Protein AF-A0A4Y7U342-F1 (afdb_monomer_lite)

Sequence (106 aa):
KFHNITPAAGEESGKRTPKSQFYIKITPGVSIVSASMKNTAASQFTVDLDKKVIFRIGAEAEYILPYNKNKWSVFVNPAYQKYEDEKDYSVYSGFISNPQTPYHVK

Organism: NCBI:txid2133765

Radius of gyration: 31.65 Å; chains: 1; bounding box: 58×41×102 Å

Foldseek 3Di:
DDDDDDPPDPPPPPPPQQDKDKDKDKDKDKDWDWDWDADPVCRVDIDTFDTDIWIKIKMKMKIQDSPPNSPDIDMDIDMDIDDDGDDWDDDDDPDDDDDDDGDDDD

pLDDT: mean 73.46, std 17.93, range [35.12, 95.69]

Secondary structure (DSSP, 8-state):
-----------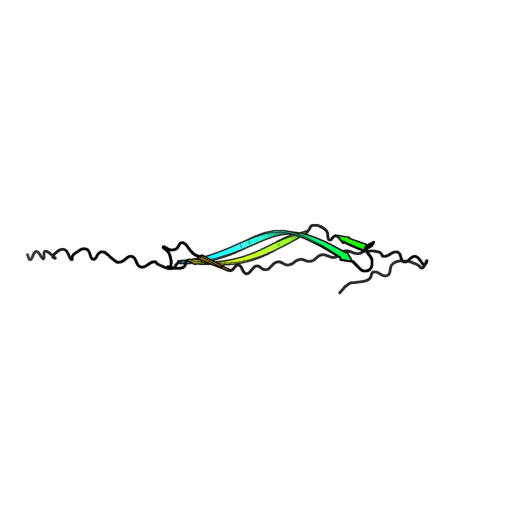-----PPPPEEEEEEEEEEEEE--EEE-SSSTT-EEEPPPEEEEEEEEEEEEE-SSTTTT-EEEE--EEE------------SS---S-------

Structure (mmCIF, N/CA/C/O backbone):
data_AF-A0A4Y7U342-F1
#
_entry.id   AF-A0A4Y7U342-F1
#
loop_
_atom_site.group_PDB
_atom_site.id
_atom_site.type_symbol
_atom_site.label_atom_id
_atom_site.label_alt_id
_atom_site.label_comp_id
_atom_site.label_asym_id
_atom_site.label_entity_id
_atom_site.label_seq_id
_atom_site.pdbx_PDB_ins_code
_atom_site.Cartn_x
_atom_site.Cartn_y
_atom_site.Cartn_z
_atom_site.occupancy
_atom_site.B_iso_or_equiv
_atom_site.auth_seq_id
_atom_site.auth_comp_id
_atom_site.auth_asym_id
_atom_site.auth_atom_id
_atom_site.pdbx_PDB_model_num
ATOM 1 N N . LYS A 1 1 ? -26.651 -23.977 59.421 1.00 46.12 1 LYS A N 1
ATOM 2 C CA . LYS A 1 1 ? -27.101 -23.827 58.015 1.00 46.12 1 LYS A CA 1
ATOM 3 C C . LYS A 1 1 ? -27.588 -22.397 57.847 1.00 46.12 1 LYS A C 1
ATOM 5 O O . LYS A 1 1 ? -28.628 -22.080 58.401 1.00 46.12 1 LYS A O 1
ATOM 10 N N . PHE A 1 2 ? -26.826 -21.546 57.167 1.00 41.34 2 PHE A N 1
ATOM 11 C CA . PHE A 1 2 ? -27.254 -20.185 56.842 1.00 41.34 2 PHE A CA 1
ATOM 12 C C . PHE A 1 2 ? -27.472 -20.120 55.333 1.00 41.34 2 PHE A C 1
ATOM 14 O O . PHE A 1 2 ? -26.550 -20.382 54.565 1.00 41.34 2 PHE A O 1
ATOM 21 N N . HIS A 1 3 ? -28.713 -19.869 54.924 1.00 47.47 3 HIS A N 1
ATOM 22 C CA . HIS A 1 3 ? -29.073 -19.630 53.533 1.00 47.47 3 HIS A CA 1
ATOM 23 C C . HIS A 1 3 ? -28.902 -18.132 53.269 1.00 47.47 3 HIS A C 1
ATOM 25 O O . HIS A 1 3 ? -29.743 -17.339 53.684 1.00 47.47 3 HIS A O 1
ATOM 31 N N . ASN A 1 4 ? -27.807 -17.741 52.613 1.00 41.62 4 ASN A N 1
ATOM 32 C CA . ASN A 1 4 ? -27.670 -16.383 52.097 1.00 41.62 4 ASN A CA 1
ATOM 33 C C . ASN A 1 4 ? -28.399 -16.298 50.757 1.00 41.62 4 ASN A C 1
ATOM 35 O O . ASN A 1 4 ? -27.914 -16.780 49.735 1.00 41.62 4 ASN A O 1
ATOM 39 N N . ILE A 1 5 ? -29.580 -15.692 50.792 1.00 58.34 5 ILE A N 1
ATOM 40 C CA . ILE A 1 5 ? -30.308 -15.241 49.610 1.00 58.34 5 ILE A CA 1
ATOM 41 C C . ILE A 1 5 ? -29.727 -13.873 49.249 1.00 58.34 5 ILE A C 1
ATOM 43 O O . ILE A 1 5 ? -29.940 -12.895 49.963 1.00 58.34 5 ILE A O 1
ATOM 47 N N . THR A 1 6 ? -28.939 -13.814 48.178 1.00 59.31 6 THR A N 1
ATOM 48 C CA . THR A 1 6 ? -28.456 -12.549 47.618 1.00 59.31 6 THR A CA 1
ATOM 49 C C . THR A 1 6 ? -29.619 -11.876 46.886 1.00 59.31 6 THR A C 1
ATOM 51 O O . THR A 1 6 ? -30.203 -12.506 46.001 1.00 59.31 6 THR A O 1
ATOM 54 N N . PRO A 1 7 ? -29.997 -10.632 47.233 1.00 45.62 7 PRO A N 1
ATOM 55 C CA . PRO A 1 7 ? -31.042 -9.923 46.511 1.00 45.62 7 PRO A CA 1
ATOM 56 C C . PRO A 1 7 ? -30.566 -9.672 45.080 1.00 45.62 7 PRO A C 1
ATOM 58 O O . PRO A 1 7 ? -29.412 -9.301 44.862 1.00 45.62 7 PRO A O 1
ATOM 61 N N . ALA A 1 8 ? -31.454 -9.915 44.115 1.00 55.22 8 ALA A N 1
ATOM 62 C CA . ALA A 1 8 ? -31.224 -9.626 42.710 1.00 55.22 8 ALA A CA 1
ATOM 63 C C . ALA A 1 8 ? -30.807 -8.156 42.571 1.00 55.22 8 ALA A C 1
ATOM 65 O O . ALA A 1 8 ? -31.625 -7.247 42.728 1.00 55.22 8 ALA A O 1
ATOM 66 N N . ALA A 1 9 ? -29.511 -7.939 42.338 1.00 48.69 9 ALA A N 1
ATOM 67 C CA . ALA A 1 9 ? -28.993 -6.661 41.897 1.00 48.69 9 ALA A CA 1
ATOM 68 C C . ALA A 1 9 ? -29.742 -6.327 40.608 1.00 48.69 9 ALA A C 1
ATOM 70 O O . ALA A 1 9 ? -29.725 -7.118 39.663 1.00 48.69 9 ALA A O 1
ATOM 71 N N . GLY A 1 10 ? -30.475 -5.213 40.639 1.00 49.06 10 GLY A N 1
ATOM 72 C CA . GLY A 1 10 ? -31.250 -4.733 39.510 1.00 49.06 10 GLY A CA 1
ATOM 73 C C . GLY A 1 10 ? -30.397 -4.760 38.253 1.00 49.06 10 GLY A C 1
ATOM 74 O O . GLY A 1 10 ? -29.217 -4.415 38.291 1.00 49.06 10 GLY A O 1
ATOM 75 N N . GLU A 1 11 ? -30.996 -5.224 37.163 1.00 55.19 11 GLU A N 1
ATOM 76 C CA . GLU A 1 11 ? -30.394 -5.189 35.844 1.00 55.19 11 GLU A CA 1
ATOM 77 C C . GLU A 1 11 ? -30.016 -3.737 35.534 1.00 55.19 11 GLU A C 1
ATOM 79 O O . GLU A 1 11 ? -30.841 -2.923 35.110 1.00 55.19 11 GLU A O 1
ATOM 84 N N . GLU A 1 12 ? -28.756 -3.383 35.785 1.00 54.56 12 GLU A N 1
ATOM 85 C CA . GLU A 1 12 ? -28.159 -2.200 35.202 1.00 54.56 12 GLU A CA 1
ATOM 86 C C . GLU A 1 12 ? -28.237 -2.415 33.693 1.00 54.56 12 GLU A C 1
ATOM 88 O O . GLU A 1 12 ? -27.493 -3.209 33.115 1.00 54.56 12 GLU A O 1
ATOM 93 N N . SER A 1 13 ? -29.204 -1.750 33.057 1.00 52.34 13 SER A N 1
ATOM 94 C CA . SER A 1 13 ? -29.307 -1.642 31.608 1.00 52.34 13 SER A CA 1
ATOM 95 C C . SER A 1 13 ? -28.023 -0.983 31.113 1.00 52.34 13 SER A C 1
ATOM 97 O O . SER A 1 13 ? -27.891 0.243 31.064 1.00 52.34 13 SER A O 1
ATOM 99 N N . GLY A 1 14 ? -27.020 -1.822 30.850 1.00 52.81 14 GLY A N 1
ATOM 100 C CA . GLY A 1 14 ? -25.688 -1.408 30.463 1.00 52.81 14 GLY A CA 1
ATOM 101 C C . GLY A 1 14 ? -25.794 -0.574 29.201 1.00 52.81 14 GLY A C 1
ATOM 102 O O . GLY A 1 14 ? -26.124 -1.087 28.128 1.00 52.81 14 GLY A O 1
ATOM 10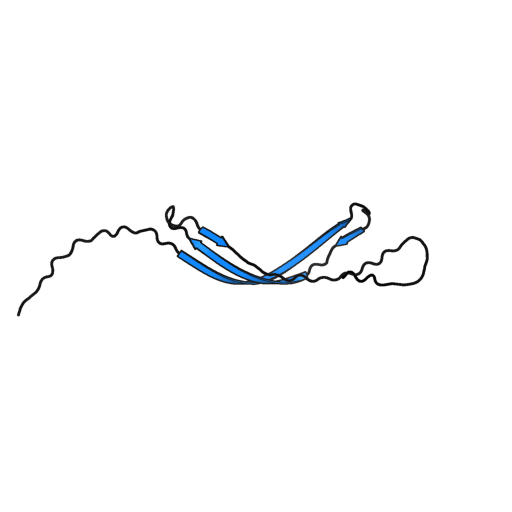3 N N . LYS A 1 15 ? -25.518 0.727 29.325 1.00 50.62 15 LYS A N 1
ATOM 104 C CA . LYS A 1 15 ? -25.338 1.619 28.181 1.00 50.62 15 LYS A CA 1
ATOM 105 C C . LYS A 1 15 ? -24.292 0.983 27.268 1.00 50.62 15 LYS A C 1
ATOM 107 O O . LYS A 1 15 ? -23.104 1.000 27.574 1.00 50.62 15 LYS A O 1
ATOM 112 N N . ARG A 1 16 ? -24.737 0.403 26.150 1.00 64.38 16 ARG A N 1
ATOM 113 C CA . ARG A 1 16 ? -23.862 -0.128 25.101 1.00 64.38 16 ARG A CA 1
ATOM 114 C C . ARG A 1 16 ? -23.118 1.048 24.482 1.00 64.38 16 ARG A C 1
ATOM 116 O O . ARG A 1 16 ? -23.644 1.722 23.598 1.00 64.38 16 ARG A O 1
ATOM 123 N N . THR A 1 17 ? -21.925 1.337 24.985 1.00 70.56 17 THR A N 1
ATOM 124 C CA . THR A 1 17 ? -21.038 2.311 24.361 1.00 70.56 17 THR A CA 1
ATOM 125 C C . THR A 1 17 ? -20.611 1.762 22.998 1.00 70.56 17 THR A C 1
ATOM 127 O O . THR A 1 17 ? -20.269 0.579 22.889 1.00 70.56 17 THR A O 1
ATOM 130 N N . PRO A 1 18 ? -20.684 2.568 21.924 1.00 69.75 18 PRO A N 1
ATOM 131 C CA . PRO A 1 18 ? -20.222 2.127 20.617 1.00 69.75 18 PRO A CA 1
ATOM 132 C C . PRO A 1 18 ? -18.726 1.809 20.709 1.00 69.75 18 PRO A C 1
ATOM 134 O O . PRO A 1 18 ? -17.909 2.667 21.039 1.00 69.75 18 PRO A O 1
ATOM 137 N N . LYS A 1 19 ? -18.380 0.539 20.481 1.00 80.81 19 LYS A N 1
ATOM 138 C CA . LYS A 1 19 ? -17.006 0.041 20.551 1.00 80.81 19 LYS A CA 1
ATOM 139 C C . LYS A 1 19 ? -16.338 0.231 19.192 1.00 80.81 19 LYS A C 1
ATOM 141 O O . LYS A 1 19 ? -16.864 -0.231 18.180 1.00 80.81 19 LYS A O 1
ATOM 146 N N . SER A 1 20 ? -15.187 0.894 19.195 1.00 82.81 20 SER A N 1
ATOM 147 C CA . SER A 1 20 ? -14.297 0.995 18.036 1.00 82.81 20 SER A CA 1
ATOM 148 C C . SER A 1 20 ? -13.654 -0.366 17.735 1.00 82.81 20 SER A C 1
ATOM 150 O O . SER A 1 20 ? -13.420 -1.168 18.646 1.00 82.81 20 SER A O 1
ATOM 152 N N . GLN A 1 21 ? -13.421 -0.649 16.453 1.00 90.44 21 GLN A N 1
ATOM 153 C CA . GLN A 1 21 ? -12.791 -1.884 15.982 1.00 90.44 21 GLN A CA 1
ATOM 154 C C . GLN A 1 21 ? -11.670 -1.548 15.002 1.00 90.44 21 GLN A C 1
ATOM 156 O O . GLN A 1 21 ? -11.769 -0.583 14.245 1.00 90.44 21 GLN A O 1
ATOM 161 N N . PHE A 1 22 ? -10.609 -2.349 15.025 1.00 92.62 22 PHE A N 1
ATOM 162 C CA . PHE A 1 22 ? -9.443 -2.168 14.176 1.00 92.62 22 PHE A CA 1
ATOM 163 C C . PHE A 1 22 ? -9.053 -3.498 13.538 1.00 92.62 22 PHE A C 1
ATOM 165 O O . PHE A 1 22 ? -8.953 -4.513 14.231 1.00 92.62 22 PHE A O 1
ATOM 172 N N . TYR A 1 23 ? -8.837 -3.476 12.228 1.00 94.62 23 TYR A N 1
ATOM 173 C CA . TYR A 1 23 ? -8.518 -4.641 11.415 1.00 94.62 23 TYR A CA 1
ATOM 174 C C . TYR A 1 23 ? -7.243 -4.385 10.622 1.00 94.62 23 TYR A C 1
ATOM 176 O O . TYR A 1 23 ? -7.076 -3.320 10.036 1.00 94.62 23 TYR A O 1
ATOM 184 N N . ILE A 1 24 ? -6.355 -5.377 10.578 1.00 94.56 24 ILE A N 1
ATOM 185 C CA . ILE A 1 24 ? -5.175 -5.369 9.710 1.00 94.56 24 ILE A CA 1
ATOM 186 C C . ILE A 1 24 ? -5.188 -6.640 8.871 1.00 94.56 24 ILE A C 1
ATOM 188 O O . ILE A 1 24 ? -5.422 -7.730 9.395 1.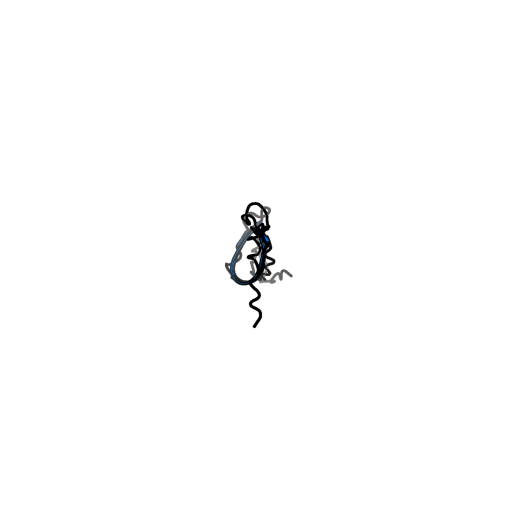00 94.56 24 ILE A O 1
ATOM 192 N N . LYS A 1 25 ? -4.881 -6.511 7.580 1.00 95.31 25 LYS A N 1
ATOM 193 C CA . LYS A 1 25 ? -4.635 -7.647 6.686 1.00 95.31 25 LYS A CA 1
ATOM 194 C C . LYS A 1 25 ? -3.465 -7.371 5.751 1.00 95.31 25 LYS A C 1
ATOM 196 O O . LYS A 1 25 ? -3.252 -6.245 5.310 1.00 95.31 25 LYS A O 1
ATOM 201 N N . ILE A 1 26 ? -2.729 -8.422 5.410 1.00 94.56 26 ILE A N 1
ATOM 202 C CA . ILE A 1 26 ? -1.694 -8.384 4.374 1.00 94.56 26 ILE A CA 1
ATOM 203 C C . ILE A 1 26 ? -2.326 -8.867 3.068 1.00 94.56 26 ILE A C 1
ATOM 205 O O . ILE A 1 26 ? -3.061 -9.853 3.058 1.00 94.56 26 ILE A O 1
ATOM 209 N N . THR A 1 27 ? -2.061 -8.165 1.970 1.00 93.75 27 THR A N 1
ATOM 210 C CA . THR A 1 27 ? -2.617 -8.453 0.643 1.00 93.75 27 THR A CA 1
ATOM 211 C C . THR A 1 27 ? -1.497 -8.688 -0.373 1.00 93.75 27 THR A C 1
ATOM 213 O O . THR A 1 27 ? -0.999 -7.732 -0.975 1.00 93.75 27 THR A O 1
ATOM 216 N N . PRO A 1 28 ? -1.078 -9.947 -0.595 1.00 92.81 28 PRO A N 1
ATOM 217 C CA . PRO A 1 28 ? -0.305 -10.294 -1.781 1.00 92.81 28 PRO A CA 1
ATOM 218 C C . PRO A 1 28 ? -1.206 -10.232 -3.022 1.00 92.81 28 PRO A C 1
ATOM 220 O O . PRO A 1 28 ? -2.404 -10.512 -2.948 1.00 92.81 28 PRO A O 1
ATOM 223 N N . GLY A 1 29 ? -0.648 -9.879 -4.177 1.00 90.56 29 GLY A N 1
ATOM 224 C CA . GLY A 1 29 ? -1.408 -9.860 -5.421 1.00 90.56 29 GLY A CA 1
ATOM 225 C C . GLY A 1 29 ? -0.546 -9.789 -6.673 1.00 90.56 29 GLY A C 1
ATOM 226 O O . GLY A 1 29 ? 0.668 -9.594 -6.617 1.00 90.56 29 GLY A O 1
ATOM 227 N N . VAL A 1 30 ? -1.216 -9.914 -7.814 1.00 92.25 30 VAL A N 1
ATOM 228 C CA . VAL A 1 30 ? -0.644 -9.725 -9.149 1.00 92.25 30 VAL A CA 1
ATOM 229 C C . VAL A 1 30 ? -1.444 -8.654 -9.886 1.00 92.25 30 VAL A C 1
ATOM 231 O O . VAL A 1 30 ? -2.668 -8.607 -9.773 1.00 92.25 30 VAL A O 1
ATOM 234 N N . SER A 1 31 ? -0.757 -7.783 -10.618 1.00 88.94 31 SER A N 1
ATOM 235 C CA . SER A 1 31 ? -1.360 -6.719 -11.427 1.00 88.94 31 SER A CA 1
ATOM 236 C C . SER A 1 31 ? -0.894 -6.845 -12.872 1.00 88.94 31 SER A C 1
ATOM 238 O O . SER A 1 31 ? 0.269 -7.155 -13.117 1.00 88.94 31 SER A O 1
ATOM 240 N N . ILE A 1 32 ? -1.778 -6.562 -13.828 1.00 90.19 32 ILE A N 1
ATOM 241 C CA . ILE A 1 32 ? -1.419 -6.408 -15.243 1.00 90.19 32 ILE A CA 1
ATOM 242 C C . ILE A 1 32 ? -1.307 -4.909 -15.510 1.00 90.19 32 ILE A C 1
ATOM 244 O O . ILE A 1 32 ? -2.287 -4.185 -15.336 1.00 90.19 32 ILE A O 1
ATOM 248 N N . VAL A 1 33 ? -0.121 -4.445 -15.892 1.00 88.00 33 VAL A N 1
ATOM 249 C CA . VAL A 1 33 ? 0.170 -3.024 -16.127 1.00 88.00 33 VAL A CA 1
ATOM 250 C C . VAL A 1 33 ? 0.551 -2.818 -17.589 1.00 88.00 33 VAL A C 1
ATOM 252 O O . VAL A 1 33 ? 1.241 -3.646 -18.177 1.00 88.00 33 VAL A O 1
ATOM 255 N N . SER A 1 34 ? 0.089 -1.713 -18.167 1.00 85.81 34 SER A N 1
ATOM 256 C CA . SER A 1 34 ? 0.492 -1.211 -19.484 1.00 85.81 34 SER A CA 1
ATOM 257 C C . SER A 1 34 ? 0.628 0.301 -19.422 1.00 85.81 34 SER A C 1
ATOM 259 O O . SER A 1 34 ? -0.160 0.949 -18.728 1.00 85.81 34 SER A O 1
ATOM 261 N N . ALA A 1 35 ? 1.563 0.861 -20.179 1.00 81.62 35 ALA A N 1
ATOM 262 C CA . ALA A 1 35 ? 1.776 2.299 -20.259 1.00 81.62 35 ALA A CA 1
ATOM 263 C C . ALA A 1 35 ? 1.982 2.733 -21.716 1.00 81.62 35 ALA A C 1
ATOM 265 O O . ALA A 1 35 ? 2.538 1.999 -22.521 1.00 81.62 35 ALA A O 1
ATOM 266 N N . SER A 1 36 ? 1.521 3.933 -22.058 1.00 79.56 36 SER A N 1
ATOM 267 C CA . SER A 1 36 ? 1.695 4.519 -23.390 1.00 79.56 36 SER A CA 1
ATOM 268 C C . SER A 1 36 ? 2.239 5.932 -23.242 1.00 79.56 36 SER A C 1
ATOM 270 O O . SER A 1 36 ? 1.643 6.748 -22.531 1.00 79.56 36 SER A O 1
ATOM 272 N N . MET A 1 37 ? 3.336 6.238 -23.922 1.00 75.50 37 MET A N 1
ATOM 273 C CA . MET A 1 37 ? 3.955 7.557 -23.950 1.00 75.50 37 MET A CA 1
ATOM 274 C C . MET A 1 37 ? 3.820 8.162 -25.343 1.00 75.50 37 MET A C 1
ATOM 276 O O . MET A 1 37 ? 4.254 7.594 -26.343 1.00 75.50 37 MET A O 1
ATOM 280 N N . LYS A 1 38 ? 3.226 9.354 -25.399 1.00 74.62 38 LYS A N 1
ATOM 281 C CA . LYS A 1 38 ? 3.093 10.139 -26.628 1.00 74.62 38 LYS A CA 1
ATOM 282 C C . LYS A 1 38 ? 4.053 11.315 -26.574 1.00 74.62 38 LYS A C 1
ATOM 284 O O . LYS A 1 38 ? 4.024 12.083 -25.615 1.00 74.62 38 LYS A O 1
ATOM 289 N N . ASN A 1 39 ? 4.883 11.467 -27.601 1.00 65.38 39 ASN A N 1
ATOM 290 C CA . ASN A 1 39 ? 5.745 12.631 -27.735 1.00 65.38 39 ASN A CA 1
ATOM 291 C C . ASN A 1 39 ? 5.035 13.721 -28.553 1.00 65.38 39 ASN A C 1
ATOM 293 O O . ASN A 1 39 ? 4.809 13.567 -29.750 1.00 65.38 39 ASN A O 1
ATOM 297 N N . THR A 1 40 ? 4.697 14.841 -27.913 1.00 66.88 40 THR A N 1
ATOM 298 C CA . THR A 1 40 ? 4.012 15.965 -28.574 1.00 66.88 40 THR A CA 1
ATOM 299 C C . THR A 1 40 ? 4.919 16.728 -29.549 1.00 66.88 40 THR A C 1
ATOM 301 O O . THR A 1 40 ? 4.420 17.302 -30.512 1.00 6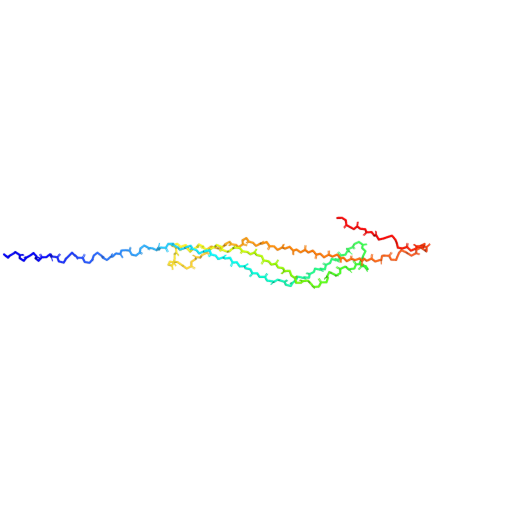6.88 40 THR A O 1
ATOM 304 N N . ALA A 1 41 ? 6.241 16.726 -29.344 1.00 65.31 41 ALA A N 1
ATOM 305 C CA . ALA A 1 41 ? 7.200 17.429 -30.204 1.00 65.31 41 ALA A CA 1
ATOM 306 C C . ALA A 1 41 ? 7.542 16.650 -31.488 1.00 65.31 41 ALA A C 1
ATOM 308 O O . ALA A 1 41 ? 7.973 17.237 -32.477 1.00 65.31 41 ALA A O 1
ATOM 309 N N . ALA A 1 42 ? 7.327 15.335 -31.488 1.00 61.84 42 ALA A N 1
ATOM 310 C CA . ALA A 1 42 ? 7.494 14.478 -32.651 1.00 61.84 42 ALA A CA 1
ATOM 311 C C . ALA A 1 42 ? 6.338 13.468 -32.686 1.00 61.84 42 ALA A C 1
ATOM 313 O O . ALA A 1 42 ? 6.489 12.320 -32.274 1.00 61.84 42 ALA A O 1
ATOM 314 N N . SER A 1 43 ? 5.172 13.919 -33.166 1.00 57.94 43 SER A N 1
ATOM 315 C CA . SER A 1 43 ? 3.900 13.171 -33.126 1.00 57.94 43 SER A CA 1
ATOM 316 C C . SER A 1 43 ? 3.941 11.800 -33.813 1.00 57.94 43 SER A C 1
ATOM 318 O O . SER A 1 43 ? 3.112 10.941 -33.525 1.00 57.94 43 SER A O 1
ATOM 320 N N . GLN A 1 44 ? 4.925 11.580 -34.687 1.00 59.28 44 GLN A N 1
ATOM 321 C CA . GLN A 1 44 ? 5.212 10.301 -35.340 1.00 59.28 44 GLN A CA 1
ATOM 322 C C . GLN A 1 44 ? 5.867 9.242 -34.433 1.00 59.28 44 GLN A C 1
ATOM 324 O O . GLN A 1 44 ? 5.981 8.092 -34.845 1.00 59.28 44 GLN A O 1
ATOM 329 N N . PHE A 1 45 ? 6.250 9.586 -33.199 1.00 59.94 45 PHE A N 1
ATOM 330 C CA . PHE A 1 45 ? 6.817 8.649 -32.227 1.00 59.94 45 PHE A CA 1
ATOM 331 C C . PHE A 1 45 ? 5.879 8.495 -31.023 1.00 59.94 45 PHE A C 1
ATOM 333 O O . PHE A 1 45 ? 5.935 9.249 -30.049 1.00 59.94 45 PHE A O 1
ATOM 340 N N . THR A 1 46 ? 4.994 7.501 -31.107 1.00 62.41 46 THR A N 1
ATOM 341 C CA . THR A 1 46 ? 4.254 6.976 -29.952 1.00 62.41 46 THR A CA 1
ATOM 342 C C . THR A 1 46 ? 4.952 5.707 -29.484 1.00 62.41 46 THR A C 1
ATOM 344 O O . THR A 1 46 ? 5.201 4.807 -30.282 1.00 62.41 46 THR A O 1
ATOM 347 N N . VAL A 1 47 ? 5.301 5.662 -28.202 1.00 67.56 47 VAL A N 1
ATOM 348 C CA . VAL A 1 47 ? 5.953 4.523 -27.558 1.00 67.56 47 VAL A CA 1
ATOM 349 C C . VAL A 1 47 ? 4.913 3.836 -26.687 1.00 67.56 47 VAL A C 1
ATOM 351 O O . VAL A 1 47 ? 4.515 4.370 -25.652 1.00 67.56 47 VAL A O 1
ATOM 354 N N . ASP A 1 48 ? 4.476 2.653 -27.105 1.00 73.25 48 ASP A N 1
ATOM 355 C CA . ASP A 1 48 ? 3.602 1.799 -26.304 1.00 73.25 48 ASP A CA 1
ATOM 356 C C . ASP A 1 48 ? 4.457 0.755 -25.578 1.00 73.25 48 ASP A C 1
ATOM 358 O O . ASP A 1 48 ? 5.209 0.004 -26.205 1.00 73.25 48 ASP A O 1
ATOM 362 N N . LEU A 1 49 ? 4.379 0.733 -24.250 1.00 76.25 49 LEU A N 1
ATOM 363 C CA . LEU A 1 49 ? 5.030 -0.262 -23.400 1.00 76.25 49 LEU A CA 1
ATOM 364 C C . LEU A 1 49 ? 4.138 -1.503 -23.324 1.00 76.25 49 LEU A C 1
ATOM 366 O O . LEU A 1 49 ? 2.908 -1.402 -23.212 1.00 76.25 49 LEU A O 1
ATOM 370 N N . ASP A 1 50 ? 4.757 -2.677 -23.416 1.00 76.12 50 ASP A N 1
ATOM 371 C CA . ASP A 1 50 ? 4.020 -3.932 -23.507 1.00 76.12 50 ASP A CA 1
ATOM 372 C C . ASP A 1 50 ? 3.338 -4.262 -22.168 1.00 76.12 50 ASP A C 1
ATOM 374 O O . ASP A 1 50 ? 3.732 -3.819 -21.088 1.00 76.12 50 ASP A O 1
ATOM 378 N N . LYS A 1 51 ? 2.258 -5.048 -22.227 1.00 83.19 51 LYS A N 1
ATOM 379 C CA . LYS A 1 51 ? 1.535 -5.469 -21.020 1.00 83.19 51 LYS A CA 1
ATOM 380 C C . LYS A 1 51 ? 2.410 -6.408 -20.198 1.00 83.19 51 LYS A C 1
ATOM 382 O O . LYS A 1 51 ? 2.725 -7.505 -20.658 1.00 83.19 51 LYS A O 1
ATOM 387 N N . LYS A 1 52 ? 2.707 -6.034 -18.954 1.00 84.56 52 LYS A N 1
ATOM 388 C CA . LYS A 1 52 ? 3.502 -6.852 -18.031 1.00 84.56 52 LYS A CA 1
ATOM 389 C C . LYS A 1 52 ? 2.715 -7.232 -16.785 1.00 84.56 52 LYS A C 1
ATOM 391 O O . LYS A 1 52 ? 1.986 -6.422 -16.210 1.00 84.56 52 LYS A O 1
ATOM 396 N N . VAL A 1 53 ? 2.882 -8.482 -16.360 1.00 88.94 53 VAL A N 1
ATOM 397 C CA . VAL A 1 53 ? 2.384 -8.965 -15.069 1.00 88.94 53 VAL A CA 1
ATOM 398 C C . VAL A 1 53 ? 3.421 -8.631 -14.003 1.00 88.94 53 VAL A C 1
ATOM 400 O O . VAL A 1 53 ? 4.583 -9.012 -14.132 1.00 88.94 53 VAL A O 1
ATOM 403 N N . ILE A 1 54 ? 3.006 -7.931 -12.951 1.00 90.12 54 ILE A N 1
ATOM 404 C CA . ILE A 1 54 ? 3.866 -7.561 -11.825 1.00 90.12 54 ILE A CA 1
ATOM 405 C C . ILE A 1 54 ? 3.296 -8.075 -10.509 1.00 90.12 54 ILE A C 1
ATOM 407 O O . ILE A 1 54 ? 2.079 -8.145 -10.318 1.00 90.12 54 ILE A O 1
ATOM 411 N N . PHE A 1 55 ? 4.188 -8.401 -9.580 1.00 90.38 55 PHE A N 1
ATOM 412 C CA . PHE A 1 55 ? 3.816 -8.732 -8.212 1.00 90.38 55 PHE A CA 1
ATOM 413 C C . PHE A 1 55 ? 3.624 -7.454 -7.391 1.00 90.38 55 PHE A C 1
ATOM 415 O O . PHE A 1 55 ? 4.388 -6.492 -7.516 1.00 90.38 55 PHE A O 1
ATOM 422 N N . ARG A 1 56 ? 2.609 -7.462 -6.528 1.00 91.38 56 ARG A N 1
ATOM 423 C CA . ARG A 1 56 ? 2.341 -6.408 -5.545 1.00 91.38 56 ARG A CA 1
ATOM 424 C C . ARG A 1 56 ? 2.188 -7.006 -4.158 1.00 91.38 56 ARG A C 1
ATOM 426 O O . ARG A 1 56 ? 1.624 -8.089 -3.994 1.00 91.38 56 ARG A O 1
ATOM 433 N N . ILE A 1 57 ? 2.633 -6.261 -3.158 1.00 93.31 57 ILE A N 1
ATOM 434 C CA . ILE A 1 57 ? 2.379 -6.563 -1.754 1.00 93.31 57 ILE A CA 1
ATOM 435 C C . ILE A 1 57 ? 1.830 -5.316 -1.076 1.00 93.31 57 ILE A C 1
ATOM 437 O O . ILE A 1 57 ? 2.394 -4.232 -1.200 1.00 93.31 57 ILE A O 1
ATOM 441 N N . GLY A 1 58 ? 0.699 -5.461 -0.399 1.00 93.88 58 GLY A N 1
ATOM 442 C CA . GLY A 1 58 ? 0.080 -4.393 0.371 1.00 93.88 58 GLY A CA 1
ATOM 443 C C . GLY A 1 58 ? -0.219 -4.812 1.797 1.00 93.88 58 GLY A C 1
ATOM 444 O O . GLY A 1 58 ? -0.284 -6.001 2.118 1.00 93.88 58 GLY A O 1
ATOM 445 N N . ALA A 1 59 ? -0.415 -3.820 2.649 1.00 95.19 59 ALA A N 1
ATOM 446 C CA . ALA A 1 59 ? -0.994 -3.989 3.967 1.00 95.19 59 ALA A CA 1
ATOM 447 C C . ALA A 1 59 ? -2.185 -3.046 4.064 1.00 95.19 59 ALA A C 1
ATOM 449 O O . ALA A 1 59 ? -2.063 -1.869 3.754 1.00 95.19 59 ALA A O 1
ATOM 450 N N . GLU A 1 60 ? -3.333 -3.553 4.482 1.00 95.25 60 GLU A N 1
ATOM 451 C CA . GLU A 1 60 ? -4.527 -2.748 4.681 1.00 95.25 60 GLU A CA 1
ATOM 452 C C . GLU A 1 60 ? -4.824 -2.681 6.171 1.00 95.25 60 GLU A C 1
ATOM 454 O O . GLU A 1 60 ? -4.889 -3.713 6.843 1.00 95.25 60 GLU A O 1
ATOM 459 N N . ALA A 1 61 ? -4.984 -1.463 6.673 1.00 95.44 61 ALA A N 1
ATOM 460 C CA . ALA A 1 61 ? -5.436 -1.195 8.024 1.00 95.44 61 ALA A CA 1
ATOM 461 C C . ALA A 1 61 ? -6.773 -0.457 7.950 1.00 95.44 61 ALA A C 1
ATOM 463 O O . ALA A 1 61 ? -6.877 0.567 7.277 1.00 95.44 61 ALA A O 1
ATOM 464 N N . GLU A 1 62 ? -7.782 -0.972 8.642 1.00 95.69 62 GLU A N 1
ATOM 465 C CA . GLU A 1 62 ? -9.12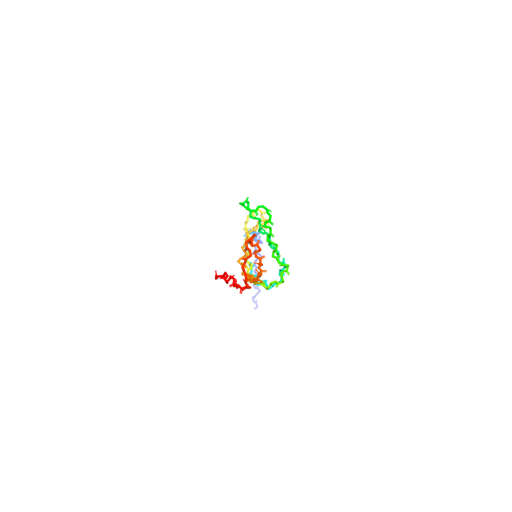6 -0.408 8.713 1.00 95.69 62 GLU A CA 1
ATOM 466 C C . GLU A 1 62 ? -9.481 -0.080 10.165 1.00 95.69 62 GLU A C 1
ATOM 468 O O . GLU A 1 62 ? -9.298 -0.892 11.073 1.00 95.69 62 GLU A O 1
ATOM 473 N N . TYR A 1 63 ? -10.022 1.116 10.378 1.00 93.56 63 TYR A N 1
ATOM 474 C CA . TYR A 1 63 ? -10.490 1.606 11.664 1.00 93.56 63 TYR A CA 1
ATOM 475 C C . TYR A 1 63 ? -11.976 1.961 11.593 1.00 93.56 63 TYR A C 1
ATOM 477 O O . TYR A 1 63 ? -12.372 2.887 10.882 1.00 93.56 63 TYR A O 1
ATOM 485 N N . ILE A 1 64 ? -12.802 1.241 12.353 1.00 94.81 64 ILE A N 1
ATOM 486 C CA . ILE A 1 64 ? -14.244 1.475 12.456 1.00 94.81 64 ILE A CA 1
ATOM 487 C C . ILE A 1 64 ? -14.504 2.512 13.546 1.00 94.81 64 ILE A C 1
ATOM 489 O O . ILE A 1 64 ? -14.229 2.293 14.731 1.00 94.81 64 ILE A O 1
ATOM 493 N N . LEU A 1 65 ? -15.075 3.644 13.141 1.00 91.06 65 LEU A N 1
ATOM 494 C CA . LEU A 1 65 ? -15.369 4.756 14.033 1.00 91.06 65 LEU A CA 1
ATOM 495 C C . LEU A 1 65 ? -16.541 4.390 14.952 1.00 91.06 65 LEU A C 1
ATOM 497 O O . LEU A 1 65 ? -17.576 3.941 14.459 1.00 91.06 65 LEU A O 1
ATOM 501 N N . PRO A 1 66 ? -16.467 4.679 16.264 1.00 86.31 66 PRO A N 1
ATOM 502 C CA . PRO A 1 66 ? -17.577 4.478 17.192 1.00 86.31 66 PRO A CA 1
ATOM 503 C C . PRO A 1 66 ? -18.647 5.581 17.046 1.00 86.31 66 PRO A C 1
ATOM 505 O O . PRO A 1 66 ? -19.229 6.048 18.023 1.00 86.31 66 PRO A O 1
ATOM 508 N N . TYR A 1 67 ? -18.895 6.035 15.814 1.00 85.06 67 TYR A N 1
ATOM 509 C CA . TYR A 1 67 ? -19.823 7.103 15.457 1.00 85.06 67 TYR A CA 1
ATOM 510 C C . TYR A 1 67 ? -20.917 6.571 14.527 1.00 85.06 67 TYR A C 1
ATOM 512 O O . TYR A 1 67 ? -20.692 5.666 13.723 1.00 85.06 67 TYR A O 1
ATOM 520 N N . ASN A 1 68 ? -22.130 7.120 14.651 1.00 83.88 68 ASN A N 1
ATOM 521 C CA . ASN A 1 68 ? -23.302 6.729 13.860 1.00 83.88 68 ASN A CA 1
ATOM 522 C C . ASN A 1 68 ? -23.535 5.202 13.809 1.00 83.88 68 ASN A C 1
ATOM 524 O O . ASN A 1 68 ? -23.813 4.645 12.749 1.00 83.88 68 ASN A O 1
ATOM 528 N N . LYS A 1 69 ? -23.415 4.518 14.957 1.00 86.06 69 LYS A N 1
ATOM 529 C CA . LYS A 1 69 ? -23.568 3.054 15.076 1.00 86.06 69 LYS A CA 1
ATOM 530 C C . LYS A 1 69 ? -22.552 2.262 14.233 1.00 86.06 69 LYS A C 1
ATOM 532 O O . LYS A 1 69 ? -22.939 1.311 13.562 1.00 86.06 69 LYS A O 1
ATOM 537 N N . ASN A 1 70 ? -21.276 2.656 14.263 1.00 85.69 70 ASN A N 1
ATOM 538 C CA . ASN A 1 70 ? -20.178 1.966 13.572 1.00 85.69 70 ASN A CA 1
ATOM 539 C C . ASN A 1 70 ? -20.344 1.894 12.042 1.00 85.69 70 ASN A C 1
ATOM 541 O O . ASN A 1 70 ? -19.813 0.999 11.394 1.00 85.69 70 ASN A O 1
ATOM 545 N N . LYS A 1 71 ? -21.097 2.833 11.455 1.00 89.38 71 LYS A N 1
ATOM 546 C CA . LYS A 1 71 ? -21.370 2.867 10.007 1.00 89.38 71 LYS A CA 1
ATOM 547 C C . LYS A 1 71 ? -20.242 3.464 9.172 1.00 89.38 71 LYS A C 1
ATOM 549 O O . LYS A 1 71 ? -20.277 3.354 7.954 1.00 89.38 71 LYS A O 1
ATOM 554 N N . TRP A 1 72 ? -19.299 4.142 9.815 1.00 94.00 72 TRP A N 1
ATOM 555 C CA . TRP A 1 72 ? -18.179 4.789 9.147 1.00 94.00 72 TRP A CA 1
ATOM 556 C C . TRP A 1 72 ? -16.888 4.060 9.502 1.00 94.00 72 TRP A C 1
ATOM 558 O O . TRP A 1 72 ? -16.628 3.805 10.680 1.00 94.00 72 TRP A O 1
ATOM 568 N N . SER A 1 73 ? -16.069 3.778 8.494 1.00 93.31 73 SER A N 1
ATOM 569 C CA . SER A 1 73 ? -14.700 3.306 8.669 1.00 93.31 73 SER A CA 1
ATOM 570 C C . SER A 1 73 ? -13.735 4.152 7.844 1.00 93.31 73 SER A C 1
ATOM 572 O O . SER A 1 73 ? -14.109 4.781 6.852 1.00 93.31 73 SER A O 1
ATOM 574 N N . VAL A 1 74 ? -12.492 4.211 8.304 1.00 93.44 74 VAL A N 1
ATOM 575 C CA . VAL A 1 74 ? -11.369 4.805 7.579 1.00 93.44 74 VAL A CA 1
ATOM 576 C C . VAL A 1 74 ? -10.372 3.690 7.335 1.00 93.44 74 VAL A C 1
ATOM 578 O O . VAL A 1 74 ? -10.044 2.953 8.263 1.00 93.44 74 VAL A O 1
ATOM 581 N N . PHE A 1 75 ? -9.878 3.571 6.108 1.00 94.94 75 PHE A N 1
ATOM 582 C CA . PHE A 1 75 ? -8.875 2.573 5.765 1.00 94.94 75 PHE A CA 1
ATOM 583 C C . PHE A 1 75 ? -7.675 3.211 5.073 1.00 94.94 75 PHE A C 1
ATOM 585 O O . PHE A 1 75 ? -7.792 4.216 4.370 1.00 94.94 75 PHE A O 1
ATOM 592 N N . VAL A 1 76 ? -6.513 2.601 5.272 1.00 95.31 76 VAL A N 1
ATOM 593 C CA . VAL A 1 76 ? -5.275 2.919 4.561 1.00 95.31 76 VAL A CA 1
ATOM 594 C C . VAL A 1 76 ? -4.715 1.638 3.968 1.00 95.31 76 VAL A C 1
ATOM 596 O O . VAL A 1 76 ? -4.755 0.587 4.604 1.00 95.31 76 VAL A O 1
ATOM 599 N N . ASN A 1 77 ? -4.197 1.722 2.745 1.00 93.06 77 ASN A N 1
ATOM 600 C CA . ASN A 1 77 ? -3.595 0.584 2.059 1.00 93.06 77 ASN A CA 1
ATOM 601 C C . ASN A 1 77 ? -2.232 0.974 1.466 1.00 93.06 77 ASN A C 1
ATOM 603 O O . ASN A 1 77 ? -2.153 1.293 0.276 1.00 93.06 77 ASN A O 1
ATOM 607 N N . PRO A 1 78 ? -1.156 1.027 2.275 1.00 91.31 78 PRO A N 1
ATOM 608 C CA . PRO A 1 78 ? 0.200 1.046 1.743 1.00 91.31 78 PRO A CA 1
ATOM 609 C C . PRO A 1 78 ? 0.446 -0.204 0.890 1.00 91.31 78 PRO A C 1
ATOM 611 O O . PRO A 1 78 ? 0.468 -1.326 1.396 1.00 91.31 78 PRO A O 1
ATOM 614 N N . ALA A 1 79 ? 0.663 0.001 -0.408 1.00 92.44 79 ALA A N 1
ATOM 615 C CA . ALA A 1 79 ? 1.001 -1.054 -1.351 1.00 92.44 79 ALA A CA 1
ATOM 616 C C . ALA A 1 79 ? 2.304 -0.724 -2.081 1.00 92.44 79 ALA A C 1
ATOM 618 O O . ALA A 1 79 ? 2.492 0.388 -2.572 1.00 92.44 79 ALA A O 1
ATOM 619 N N . TYR A 1 80 ? 3.192 -1.712 -2.165 1.00 90.75 80 TYR A N 1
ATOM 620 C CA . TYR A 1 80 ? 4.421 -1.658 -2.942 1.00 90.75 80 TYR A CA 1
ATOM 621 C C . TYR A 1 80 ? 4.294 -2.565 -4.168 1.00 90.75 80 TYR A C 1
ATOM 623 O O . TYR A 1 80 ? 3.916 -3.736 -4.062 1.00 90.75 80 TYR A O 1
ATOM 631 N N . GLN A 1 81 ? 4.623 -2.020 -5.337 1.00 89.75 81 GLN A N 1
ATOM 632 C CA . GLN A 1 81 ? 4.699 -2.756 -6.595 1.00 89.75 81 GLN A CA 1
ATOM 633 C C . GLN A 1 81 ? 5.960 -2.330 -7.349 1.00 89.75 81 GLN A C 1
ATOM 635 O O . GLN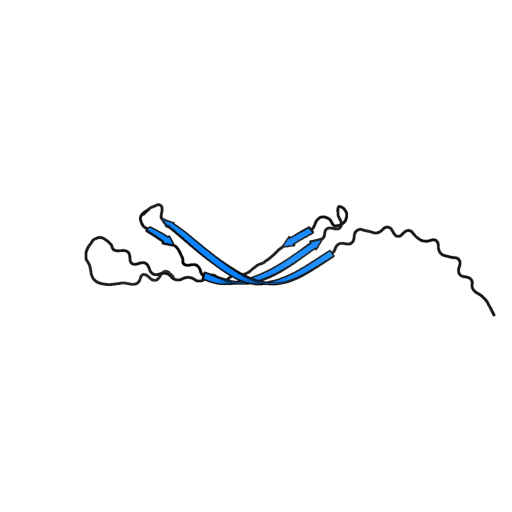 A 1 81 ? 6.254 -1.137 -7.435 1.00 89.75 81 GLN A O 1
ATOM 640 N N . LYS A 1 82 ? 6.704 -3.297 -7.896 1.00 83.62 82 LYS A N 1
ATOM 641 C CA . LYS A 1 82 ? 7.879 -3.032 -8.736 1.00 83.62 82 LYS A CA 1
ATOM 642 C C . LYS A 1 82 ? 7.501 -3.258 -10.199 1.00 83.62 82 LYS A C 1
ATOM 644 O O . LYS A 1 82 ? 7.099 -4.359 -10.565 1.00 83.62 82 LYS A O 1
ATOM 649 N N . TYR A 1 83 ? 7.636 -2.216 -11.014 1.00 83.12 83 TYR A N 1
ATOM 650 C CA . TYR A 1 83 ? 7.527 -2.283 -12.471 1.00 83.12 83 TYR A CA 1
ATOM 651 C C . TYR A 1 83 ? 8.919 -2.099 -13.073 1.00 83.12 83 TYR A C 1
ATOM 653 O O . TYR A 1 83 ? 9.662 -1.221 -12.642 1.00 83.12 83 TYR A O 1
ATOM 661 N N . GLU A 1 84 ? 9.271 -2.940 -14.036 1.00 75.88 84 GLU A N 1
ATOM 662 C CA . GLU A 1 84 ? 10.545 -2.895 -14.750 1.00 75.88 84 GLU A CA 1
ATOM 663 C C . GLU A 1 84 ? 10.254 -3.308 -16.187 1.00 75.88 84 GLU A C 1
ATOM 665 O O . GLU A 1 84 ? 9.671 -4.374 -16.391 1.00 75.88 84 GLU A O 1
ATOM 670 N N . ASP A 1 85 ? 10.578 -2.464 -17.157 1.00 71.06 85 ASP A N 1
ATOM 671 C CA . ASP A 1 85 ? 10.329 -2.710 -18.576 1.00 71.06 85 ASP A CA 1
ATOM 672 C C . ASP A 1 85 ? 11.414 -2.014 -19.399 1.00 71.06 85 ASP A C 1
ATOM 674 O O . ASP A 1 85 ? 11.751 -0.864 -19.116 1.00 71.06 85 ASP A O 1
ATOM 678 N N . GLU A 1 86 ? 11.975 -2.724 -20.374 1.00 67.94 86 GLU A N 1
ATOM 679 C CA . GLU A 1 86 ? 13.058 -2.249 -21.236 1.00 67.94 86 GLU A CA 1
ATOM 680 C C . GLU A 1 86 ? 12.629 -2.482 -22.683 1.00 67.94 86 GLU A C 1
ATOM 682 O O . GLU A 1 86 ? 12.279 -3.603 -23.060 1.00 67.94 86 GLU A O 1
ATOM 687 N N . LYS A 1 87 ? 12.587 -1.410 -23.483 1.00 66.38 87 LYS A N 1
ATOM 688 C CA . LYS A 1 87 ? 12.158 -1.488 -24.879 1.00 66.38 87 LYS A CA 1
ATOM 689 C C . LYS A 1 87 ? 13.053 -0.632 -25.763 1.00 66.38 87 LYS A C 1
ATOM 691 O O . LYS A 1 87 ? 13.058 0.594 -25.655 1.00 66.38 87 LYS A O 1
ATOM 696 N N . ASP A 1 88 ? 13.778 -1.305 -26.648 1.00 66.06 88 ASP A N 1
ATOM 697 C CA . ASP A 1 88 ? 14.648 -0.675 -27.634 1.00 66.06 88 ASP A CA 1
ATOM 698 C C . ASP A 1 88 ? 13.836 -0.172 -28.830 1.00 66.06 88 ASP A C 1
ATOM 700 O O . ASP A 1 88 ? 13.037 -0.905 -29.418 1.00 66.06 88 ASP A O 1
ATOM 704 N N . TYR A 1 89 ? 14.077 1.076 -29.232 1.00 61.91 89 TYR A N 1
ATOM 705 C CA . TYR A 1 89 ? 13.496 1.649 -30.444 1.00 61.91 89 TYR A CA 1
ATOM 706 C C . TYR A 1 89 ? 14.590 2.235 -31.331 1.00 61.91 89 TYR A C 1
ATOM 708 O O . TYR A 1 89 ? 15.293 3.170 -30.952 1.00 61.91 89 TYR A O 1
ATOM 716 N N . SER A 1 90 ? 14.712 1.710 -32.550 1.00 61.75 90 SER A N 1
ATOM 717 C CA . SER A 1 90 ? 15.616 2.252 -33.561 1.00 61.75 90 SER A CA 1
ATOM 718 C C . SER A 1 90 ? 14.979 3.458 -34.249 1.00 61.75 90 SER A C 1
ATOM 720 O O . SER A 1 90 ? 13.985 3.317 -34.966 1.00 61.75 90 SER A O 1
ATOM 722 N N . VAL A 1 91 ? 15.567 4.640 -34.072 1.00 58.31 91 VAL A N 1
ATOM 723 C CA . VAL A 1 91 ? 15.172 5.843 -34.812 1.00 58.31 91 VAL A CA 1
ATOM 724 C C . VAL A 1 91 ? 15.963 5.888 -36.117 1.00 58.31 91 VAL A C 1
ATOM 726 O O . VAL A 1 91 ? 17.172 6.102 -36.105 1.00 58.31 91 VAL A O 1
ATOM 729 N N . TYR A 1 92 ? 15.288 5.697 -37.252 1.00 56.12 92 TYR A N 1
ATOM 730 C CA . TYR A 1 92 ? 15.886 5.958 -38.563 1.00 56.12 92 TYR A CA 1
ATOM 731 C C . TYR A 1 92 ? 15.935 7.476 -38.782 1.00 56.12 92 TYR A C 1
ATOM 733 O O . TYR A 1 92 ? 14.924 8.101 -39.103 1.00 56.12 92 TYR A O 1
ATOM 741 N N . SER A 1 93 ? 17.101 8.092 -38.580 1.00 57.41 93 SER A N 1
ATOM 742 C CA . SER A 1 93 ? 17.356 9.450 -39.060 1.00 57.41 93 SER A CA 1
ATOM 743 C C . SER A 1 93 ? 17.617 9.392 -40.571 1.00 57.41 93 SER A C 1
ATOM 745 O O . SER A 1 93 ? 18.344 8.534 -41.064 1.00 57.41 93 SER A O 1
ATOM 747 N N . GLY A 1 94 ? 16.975 10.277 -41.336 1.00 54.94 94 GLY A N 1
ATOM 748 C CA . GLY A 1 94 ? 16.952 10.261 -42.808 1.00 54.94 94 GLY A CA 1
ATOM 749 C C . GLY A 1 94 ? 18.273 10.591 -43.517 1.00 54.94 94 GLY A C 1
ATOM 750 O O . GLY A 1 94 ? 18.245 10.984 -44.678 1.00 54.94 94 GLY A O 1
ATOM 751 N N . PHE A 1 95 ? 19.420 10.443 -42.858 1.00 56.09 95 PHE A N 1
ATOM 752 C CA . PHE A 1 95 ? 20.732 10.629 -43.467 1.00 56.09 95 PHE A CA 1
ATOM 753 C C . PHE A 1 95 ? 21.543 9.356 -43.246 1.00 56.09 95 PHE A C 1
ATOM 755 O O . PHE A 1 95 ? 21.808 8.965 -42.116 1.00 56.09 95 PHE A O 1
ATOM 762 N N . ILE A 1 96 ? 21.880 8.680 -44.344 1.00 60.00 96 ILE A N 1
ATOM 763 C CA . ILE A 1 96 ? 22.608 7.411 -44.358 1.00 60.00 96 ILE A CA 1
ATOM 764 C C . ILE A 1 96 ? 23.901 7.527 -43.536 1.00 60.00 96 ILE A C 1
ATOM 766 O O . ILE A 1 96 ? 24.837 8.204 -43.958 1.00 60.00 96 ILE A O 1
ATOM 770 N N . SER A 1 97 ? 23.996 6.792 -42.427 1.00 45.44 97 SER A N 1
ATOM 771 C CA . SER A 1 97 ? 25.258 6.219 -41.951 1.00 45.44 97 SER A CA 1
ATOM 772 C C . SER A 1 97 ? 25.014 4.984 -41.065 1.00 45.44 97 SER A C 1
ATOM 774 O O . SER A 1 97 ? 24.198 5.012 -40.157 1.00 45.44 97 SER A O 1
ATOM 776 N N . ASN A 1 98 ? 25.679 3.888 -41.455 1.00 45.00 98 ASN A N 1
ATOM 777 C CA . ASN A 1 98 ? 26.207 2.707 -40.739 1.00 45.00 98 ASN A CA 1
ATOM 778 C C . ASN A 1 98 ? 25.695 2.309 -39.313 1.00 45.00 98 ASN A C 1
ATOM 780 O O . ASN A 1 98 ? 25.299 3.149 -38.518 1.00 45.00 98 ASN A O 1
ATOM 784 N N . PRO A 1 99 ? 25.752 1.011 -38.939 1.00 52.56 99 PRO A N 1
ATOM 785 C CA . PRO A 1 99 ? 24.819 0.357 -38.025 1.00 52.56 99 PRO A CA 1
ATOM 786 C C . PRO A 1 99 ? 24.956 0.747 -36.546 1.00 52.56 99 PRO A C 1
ATOM 788 O O . PRO A 1 99 ? 26.053 0.809 -36.001 1.00 52.56 99 PRO A O 1
ATOM 791 N N . GLN A 1 100 ? 23.780 0.858 -35.915 1.00 52.22 100 GLN A N 1
ATOM 792 C CA . GLN A 1 100 ? 23.444 0.427 -34.550 1.00 52.22 100 GLN A CA 1
ATOM 793 C C . GLN A 1 100 ? 24.445 0.806 -33.446 1.00 52.22 100 GLN A C 1
ATOM 795 O O . GLN A 1 100 ? 25.219 -0.025 -32.974 1.00 52.22 100 GLN A O 1
ATOM 800 N N . THR A 1 101 ? 24.343 2.036 -32.939 1.00 50.72 101 THR A N 1
ATOM 801 C CA . THR A 1 101 ? 24.713 2.322 -31.548 1.00 50.72 101 THR A CA 1
ATOM 802 C C . THR A 1 101 ? 23.463 2.197 -30.666 1.00 50.72 101 THR A C 1
ATOM 804 O O . THR A 1 101 ? 22.579 3.052 -30.744 1.00 50.72 101 THR A O 1
ATOM 807 N N . PRO A 1 102 ? 23.341 1.146 -29.833 1.00 46.19 102 PRO A N 1
ATOM 808 C CA . PRO A 1 102 ? 22.235 1.031 -28.886 1.00 46.19 102 PRO A CA 1
ATOM 809 C C . PRO A 1 102 ? 22.328 2.154 -27.845 1.00 46.19 102 PRO A C 1
ATOM 811 O O . PRO A 1 102 ? 23.309 2.267 -27.100 1.00 46.19 102 PRO A O 1
ATOM 814 N N . TYR A 1 103 ? 21.313 3.020 -27.820 1.00 52.34 103 TYR A N 1
ATOM 815 C CA . TYR A 1 103 ? 21.202 4.096 -26.843 1.00 52.34 103 TYR A CA 1
ATOM 816 C C . TYR A 1 103 ? 20.635 3.527 -25.540 1.00 52.34 103 TYR A C 1
ATOM 818 O O . TYR A 1 103 ? 19.433 3.323 -25.412 1.00 52.34 103 TYR A O 1
ATOM 826 N N . HIS A 1 104 ? 21.518 3.262 -24.578 1.00 40.47 104 HIS A N 1
ATOM 827 C CA . HIS A 1 104 ? 21.135 2.771 -23.258 1.00 40.47 104 HIS A CA 1
ATOM 828 C C . HIS A 1 104 ? 20.537 3.924 -22.443 1.00 40.47 104 HIS A C 1
ATOM 830 O O . HIS A 1 104 ? 21.248 4.864 -22.073 1.00 40.47 104 HIS A O 1
ATOM 836 N N . VAL A 1 105 ? 19.238 3.862 -22.158 1.00 49.78 105 VAL A N 1
ATOM 837 C CA . VAL A 1 105 ? 18.601 4.772 -21.200 1.00 49.78 105 VAL A CA 1
ATOM 838 C C . VAL A 1 105 ? 18.918 4.243 -19.797 1.00 49.78 105 VAL A C 1
ATOM 840 O O . VAL A 1 105 ? 18.493 3.147 -19.449 1.00 49.78 105 VAL A O 1
ATOM 843 N N . LYS A 1 106 ? 19.730 4.982 -19.028 1.00 35.12 106 LYS A N 1
ATOM 844 C CA . LYS A 1 106 ? 19.982 4.706 -17.602 1.00 35.12 106 LYS A CA 1
ATOM 845 C C . LYS A 1 106 ? 18.831 5.179 -16.725 1.00 35.12 106 LYS A C 1
ATOM 847 O O . LYS A 1 106 ? 18.264 6.247 -17.049 1.00 35.12 106 LYS A O 1
#